Protein AF-A0A554KXM1-F1 (afdb_monomer_lite)

Structure (mmCIF, N/CA/C/O backbone):
data_AF-A0A554KXM1-F1
#
_entry.id   AF-A0A554KXM1-F1
#
loop_
_atom_site.group_PDB
_atom_site.id
_atom_site.type_symbol
_atom_site.label_atom_id
_atom_site.label_alt_id
_atom_site.label_comp_id
_atom_site.label_asym_id
_atom_site.label_entity_id
_atom_site.label_seq_id
_atom_site.pdbx_PDB_ins_code
_atom_site.Cartn_x
_atom_site.Cartn_y
_atom_site.Cartn_z
_atom_site.occupancy
_atom_site.B_iso_or_equiv
_atom_site.auth_seq_id
_atom_site.auth_comp_id
_atom_site.auth_asym_id
_atom_site.auth_atom_id
_atom_site.pdbx_PDB_model_num
ATOM 1 N N . MET A 1 1 ? 7.202 9.968 14.574 1.00 43.53 1 MET A N 1
ATOM 2 C CA . MET A 1 1 ? 6.080 9.005 14.529 1.00 43.53 1 MET A CA 1
ATOM 3 C C . MET A 1 1 ? 4.988 9.648 13.685 1.00 43.53 1 MET A C 1
ATOM 5 O O . MET A 1 1 ? 4.484 10.679 14.093 1.00 43.53 1 MET A O 1
ATOM 9 N N . GLY A 1 2 ? 4.740 9.137 12.474 1.00 46.91 2 GLY A N 1
ATOM 10 C CA . GLY A 1 2 ? 3.792 9.717 11.509 1.00 46.91 2 GLY A CA 1
ATOM 11 C C . GLY A 1 2 ? 4.325 9.640 10.077 1.00 46.91 2 GLY A C 1
ATOM 12 O O . GLY A 1 2 ? 4.800 10.630 9.542 1.00 46.91 2 GLY A O 1
ATOM 13 N N . TYR A 1 3 ? 4.343 8.442 9.477 1.00 65.56 3 TYR A N 1
ATOM 14 C CA . TYR A 1 3 ? 4.776 8.268 8.078 1.00 65.56 3 TYR A CA 1
ATOM 15 C C . TYR A 1 3 ? 3.642 8.509 7.063 1.00 65.56 3 TYR A C 1
ATOM 17 O O . TYR A 1 3 ? 3.922 8.495 5.868 1.00 65.56 3 TYR A O 1
ATOM 25 N N . PHE A 1 4 ? 2.401 8.700 7.535 1.00 80.81 4 PHE A N 1
ATOM 26 C CA . PHE A 1 4 ? 1.171 8.716 6.730 1.00 80.81 4 PHE A CA 1
ATOM 27 C C . PHE A 1 4 ? 0.170 9.757 7.253 1.00 80.81 4 PHE A C 1
ATOM 29 O O . PHE A 1 4 ? -0.920 9.409 7.708 1.00 80.81 4 PHE A O 1
ATOM 36 N N . ASN A 1 5 ? 0.582 11.024 7.329 1.00 80.81 5 ASN A N 1
ATOM 37 C CA . ASN A 1 5 ? -0.200 12.053 8.026 1.00 80.81 5 ASN A CA 1
ATOM 38 C C . ASN A 1 5 ? -1.529 12.330 7.313 1.00 80.81 5 ASN A C 1
ATOM 40 O O . ASN A 1 5 ? -2.561 12.424 7.969 1.00 80.81 5 ASN A O 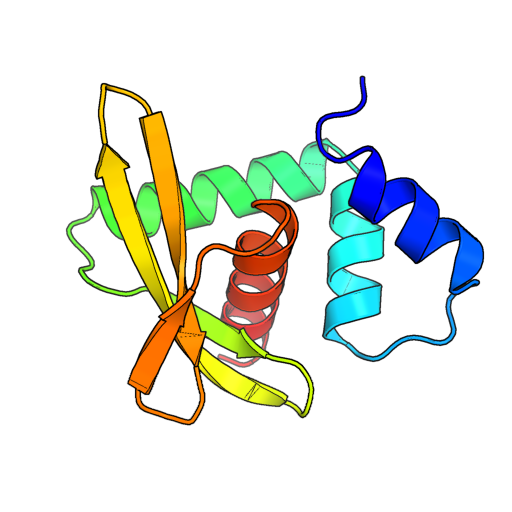1
ATOM 44 N N . LYS A 1 6 ? -1.528 12.352 5.976 1.00 84.06 6 LYS A N 1
ATOM 45 C CA . LYS A 1 6 ? -2.751 12.586 5.200 1.00 84.06 6 LYS A CA 1
ATOM 46 C C . LYS A 1 6 ? -3.743 11.439 5.345 1.00 84.06 6 LYS A C 1
ATOM 48 O O . LYS A 1 6 ? -4.931 11.651 5.578 1.00 84.06 6 LYS A O 1
ATOM 53 N N . THR A 1 7 ? -3.247 10.207 5.254 1.00 86.00 7 THR A N 1
ATOM 54 C CA . THR A 1 7 ? -4.097 9.023 5.387 1.00 86.00 7 THR A CA 1
ATOM 55 C C . THR A 1 7 ? -4.600 8.847 6.818 1.00 86.00 7 THR A C 1
ATOM 57 O O . THR A 1 7 ? -5.706 8.348 7.012 1.00 86.00 7 THR A O 1
ATOM 60 N N . LYS A 1 8 ? -3.837 9.283 7.829 1.00 85.19 8 LYS A N 1
ATOM 61 C CA . LYS A 1 8 ? -4.301 9.298 9.220 1.00 85.19 8 LYS A CA 1
ATOM 62 C C . LYS A 1 8 ? -5.529 10.188 9.393 1.00 85.19 8 LYS A C 1
ATOM 64 O O . LYS A 1 8 ? -6.544 9.697 9.876 1.00 85.19 8 LYS A O 1
ATOM 69 N N . ASP A 1 9 ? -5.464 11.429 8.921 1.00 86.94 9 ASP A N 1
ATOM 70 C CA . ASP A 1 9 ? -6.591 12.363 9.007 1.00 86.94 9 ASP A CA 1
ATOM 71 C C . ASP A 1 9 ? -7.826 11.830 8.270 1.00 86.94 9 ASP A C 1
ATOM 73 O O . ASP A 1 9 ? -8.952 11.950 8.756 1.00 86.94 9 ASP A O 1
ATOM 77 N N . TYR A 1 10 ? -7.620 11.204 7.107 1.00 87.81 10 TYR A N 1
ATOM 78 C CA . TYR A 1 10 ? -8.682 10.531 6.361 1.00 87.81 10 TYR A CA 1
ATOM 79 C C . TYR A 1 10 ? -9.329 9.402 7.177 1.00 87.81 10 TYR A C 1
ATOM 81 O O . TYR A 1 10 ? -10.546 9.391 7.352 1.00 87.81 10 TYR A O 1
ATOM 89 N N . VAL A 1 11 ? -8.529 8.475 7.715 1.00 86.75 11 VAL A N 1
ATOM 90 C CA . VAL A 1 11 ? -9.018 7.332 8.503 1.00 86.75 11 VAL A CA 1
ATOM 91 C C . VAL A 1 11 ? -9.752 7.787 9.764 1.00 86.75 11 VAL A C 1
ATOM 93 O O . VAL A 1 11 ? -10.773 7.197 10.122 1.00 86.75 11 VAL A O 1
ATOM 96 N N . ASP A 1 12 ? -9.236 8.810 10.444 1.00 86.44 12 ASP A N 1
ATOM 97 C CA . ASP A 1 12 ? -9.824 9.317 11.682 1.00 86.44 12 ASP A CA 1
ATOM 98 C C . ASP A 1 12 ? -11.198 9.956 11.410 1.00 86.44 12 ASP A C 1
ATOM 100 O O . ASP A 1 12 ? -12.150 9.689 12.145 1.00 86.44 12 ASP A O 1
ATOM 104 N N . LYS A 1 13 ? -11.356 10.681 10.291 1.00 86.94 13 LYS A N 1
ATOM 105 C CA . LYS A 1 13 ? -12.663 11.191 9.824 1.00 86.94 13 LYS A CA 1
ATOM 106 C C . LYS A 1 13 ? -13.633 10.083 9.426 1.00 86.94 13 LYS A C 1
ATOM 108 O O . LYS A 1 13 ? -14.842 10.236 9.580 1.00 86.94 13 LYS A O 1
ATOM 113 N N . LEU A 1 14 ? -13.115 8.973 8.908 1.00 84.31 14 LEU A N 1
ATOM 114 C CA . LEU A 1 14 ? -13.926 7.862 8.422 1.00 84.31 14 LEU A CA 1
ATOM 115 C C . LEU A 1 14 ? -14.622 7.093 9.558 1.00 84.31 14 LEU A C 1
ATOM 117 O O . LEU A 1 14 ? -15.609 6.394 9.325 1.00 84.31 14 LEU A O 1
ATOM 121 N N . GLY A 1 15 ? -14.122 7.212 10.795 1.00 72.75 15 GLY A N 1
ATOM 122 C CA . GLY A 1 15 ? -14.805 6.718 11.995 1.00 72.75 15 GLY A CA 1
ATOM 123 C C . GLY A 1 15 ? -15.101 5.212 11.985 1.00 72.75 15 GLY A C 1
ATOM 124 O O . GLY A 1 15 ? -16.066 4.772 12.601 1.00 72.75 15 GLY A O 1
ATOM 125 N N . GLY A 1 16 ? -14.315 4.419 11.248 1.00 69.06 16 GLY A N 1
ATOM 126 C CA . GLY A 1 16 ? -14.497 2.966 11.126 1.00 69.06 16 GLY A CA 1
ATOM 127 C C . GLY A 1 16 ? -15.563 2.508 10.121 1.00 69.06 16 GLY A C 1
ATOM 128 O O . GLY A 1 16 ? -15.751 1.305 9.965 1.00 69.06 16 GLY A O 1
ATOM 129 N N . LYS A 1 17 ? -16.226 3.418 9.397 1.00 74.31 17 LYS A N 1
ATOM 130 C CA . LYS A 1 17 ? -17.296 3.103 8.427 1.00 74.31 17 LYS A CA 1
ATOM 131 C C . LYS A 1 17 ? -16.789 2.820 7.002 1.00 74.31 17 LYS A C 1
ATOM 133 O O . LYS A 1 17 ? -17.399 3.245 6.028 1.00 74.31 17 LYS A O 1
ATOM 138 N N . GLY A 1 18 ? -15.653 2.138 6.879 1.00 81.44 18 GLY A N 1
ATOM 139 C CA . GLY A 1 18 ? -14.941 1.972 5.607 1.00 81.44 18 GLY A CA 1
ATOM 140 C C . GLY A 1 18 ? -15.039 0.591 4.996 1.00 81.44 18 GLY A C 1
ATOM 141 O O . GLY A 1 18 ? -15.372 -0.384 5.678 1.00 81.44 18 GLY A O 1
ATOM 142 N N . ASP A 1 19 ? -14.687 0.516 3.715 1.00 90.25 19 ASP A N 1
ATOM 143 C CA . ASP A 1 19 ? -14.508 -0.759 3.031 1.00 90.25 19 ASP A CA 1
ATOM 144 C C . ASP A 1 19 ? -13.294 -1.536 3.593 1.00 90.25 19 ASP A C 1
ATOM 146 O O . ASP A 1 19 ? -12.569 -1.083 4.485 1.00 90.25 19 ASP A O 1
ATOM 150 N N . ALA A 1 20 ? -13.060 -2.750 3.088 1.00 91.62 20 ALA A N 1
ATOM 151 C CA . ALA A 1 20 ? -11.951 -3.584 3.553 1.00 91.62 20 ALA A CA 1
ATOM 152 C C . ALA A 1 20 ? -10.571 -2.918 3.363 1.00 91.62 20 ALA A C 1
ATOM 154 O O . ALA A 1 20 ? -9.653 -3.173 4.150 1.00 91.62 20 ALA A O 1
ATOM 155 N N . LEU A 1 21 ? -10.415 -2.070 2.341 1.00 93.19 21 LEU A N 1
ATOM 156 C CA . LEU A 1 21 ? -9.179 -1.336 2.092 1.00 93.19 21 LEU A CA 1
ATOM 157 C C . LEU A 1 21 ? -9.007 -0.211 3.107 1.00 93.19 21 LEU A C 1
ATOM 159 O O . LEU A 1 21 ? -7.937 -0.120 3.709 1.00 93.19 21 LEU A O 1
ATOM 163 N N . ASP A 1 22 ? -10.051 0.572 3.370 1.00 92.81 22 ASP A N 1
ATOM 164 C CA . ASP A 1 22 ? -10.047 1.615 4.399 1.00 92.81 22 ASP A CA 1
ATOM 165 C C . ASP A 1 22 ? -9.712 1.035 5.783 1.00 92.81 22 ASP A C 1
ATOM 167 O O . ASP A 1 22 ? -8.881 1.581 6.511 1.00 92.81 22 ASP A O 1
ATOM 171 N N . GLN A 1 23 ? -10.295 -0.115 6.134 1.00 91.69 23 GLN A N 1
ATOM 172 C CA . GLN A 1 23 ? -10.009 -0.808 7.396 1.00 91.69 23 GLN A CA 1
ATOM 173 C C . GLN A 1 23 ? -8.559 -1.303 7.471 1.00 91.69 23 GLN A C 1
ATOM 175 O O . GLN A 1 23 ? -7.905 -1.182 8.513 1.00 91.69 23 GLN A O 1
ATOM 180 N N . MET A 1 24 ? -8.028 -1.843 6.370 1.00 93.75 24 MET A N 1
A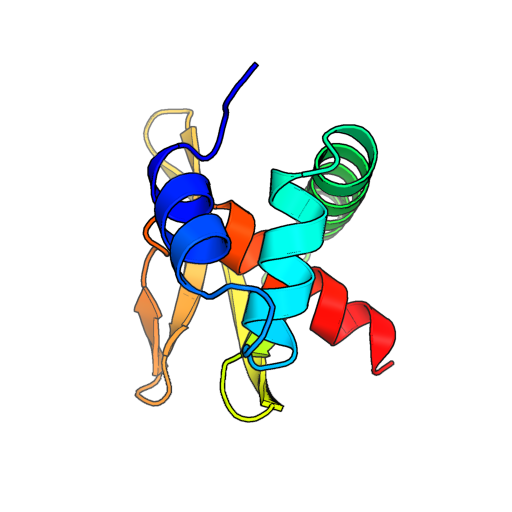TOM 181 C CA . MET A 1 24 ? -6.632 -2.273 6.309 1.00 93.75 24 MET A CA 1
ATOM 182 C C . MET A 1 24 ? -5.687 -1.086 6.471 1.00 93.75 24 MET A C 1
ATOM 184 O O . MET A 1 24 ? -4.758 -1.131 7.276 1.00 93.75 24 MET A O 1
ATOM 188 N N . VAL A 1 25 ? -5.941 -0.006 5.741 1.00 93.38 25 VAL A N 1
ATOM 189 C CA . VAL A 1 25 ? -5.174 1.233 5.839 1.00 93.38 25 VAL A CA 1
ATOM 190 C C . VAL A 1 25 ? -5.220 1.775 7.263 1.00 93.38 25 VAL A C 1
ATOM 192 O O . VAL A 1 25 ? -4.168 2.071 7.830 1.00 93.38 25 VAL A O 1
ATOM 195 N N . ALA A 1 26 ? -6.399 1.814 7.886 1.00 92.38 26 ALA A N 1
ATOM 196 C CA . ALA A 1 26 ? -6.558 2.243 9.269 1.00 92.38 26 ALA A CA 1
ATOM 197 C C . ALA A 1 26 ? -5.685 1.433 10.230 1.00 92.38 26 ALA A C 1
ATOM 199 O O . ALA A 1 26 ? -5.004 2.004 11.084 1.00 92.38 26 ALA A O 1
ATOM 200 N N . ARG A 1 27 ? -5.647 0.109 10.058 1.00 91.62 27 ARG A N 1
ATOM 201 C CA . ARG A 1 27 ? -4.775 -0.772 10.838 1.00 91.62 27 ARG A CA 1
ATOM 202 C C . ARG A 1 27 ? -3.298 -0.433 10.638 1.00 91.62 27 ARG A C 1
ATOM 204 O O . ARG A 1 27 ? -2.575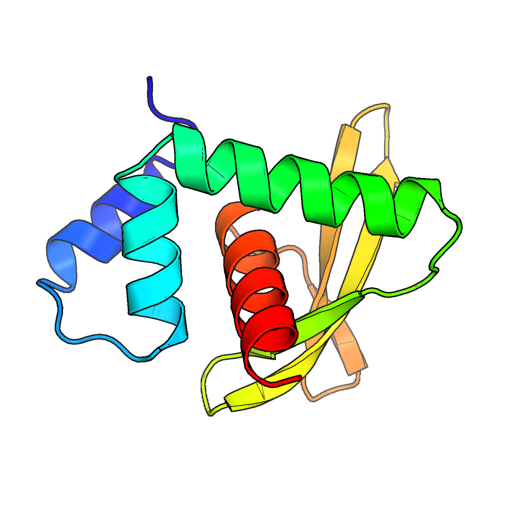 -0.305 11.623 1.00 91.62 27 ARG A O 1
ATOM 211 N N . LEU A 1 28 ? -2.842 -0.279 9.393 1.00 93.12 28 LEU A N 1
ATOM 212 C CA . LEU A 1 28 ? -1.431 0.001 9.100 1.00 93.12 28 LEU A CA 1
ATOM 213 C C . LEU A 1 28 ? -1.000 1.389 9.592 1.00 93.12 28 LEU A C 1
ATOM 215 O O . LEU A 1 28 ? 0.112 1.552 10.086 1.00 93.12 28 LEU A O 1
ATOM 219 N N . VAL A 1 29 ? -1.872 2.391 9.495 1.00 91.75 29 VAL A N 1
ATOM 220 C CA . VAL A 1 29 ? -1.579 3.744 9.983 1.00 91.75 29 VAL A CA 1
ATOM 221 C C . VAL A 1 29 ? -1.522 3.787 11.512 1.00 91.75 29 VAL A C 1
ATOM 223 O O . VAL A 1 29 ? -0.659 4.466 12.071 1.00 91.75 29 VAL A O 1
ATOM 226 N N . LYS A 1 30 ? -2.406 3.050 12.197 1.00 89.75 30 LYS A N 1
ATOM 227 C CA . LYS A 1 30 ? -2.478 3.022 13.667 1.00 89.75 30 LYS A CA 1
ATOM 228 C C . LYS A 1 30 ? -1.419 2.120 14.305 1.00 89.75 30 LYS A C 1
ATOM 230 O O . LYS A 1 30 ? -0.998 2.393 15.425 1.00 89.75 30 LYS A O 1
ATOM 235 N N . ASN A 1 31 ? -0.957 1.082 13.604 1.00 91.12 31 ASN A N 1
ATOM 236 C CA . ASN A 1 31 ? 0.047 0.148 14.108 1.00 91.12 31 ASN A CA 1
ATOM 237 C C . ASN A 1 31 ? 1.316 0.135 13.240 1.00 91.12 31 ASN A C 1
ATOM 239 O O . ASN A 1 31 ? 1.387 -0.485 12.177 1.00 91.12 31 ASN A O 1
ATOM 243 N N . TYR A 1 32 ? 2.374 0.757 13.765 1.00 88.19 32 TYR A N 1
ATOM 244 C CA . TYR A 1 32 ? 3.681 0.818 13.113 1.00 88.19 32 TYR A CA 1
ATOM 245 C C . TYR A 1 32 ? 4.312 -0.561 12.864 1.00 88.19 32 TYR A C 1
ATOM 247 O O . TYR A 1 32 ? 4.956 -0.765 11.832 1.00 88.19 32 TYR A O 1
ATOM 255 N N . GLN A 1 33 ? 4.137 -1.516 13.782 1.00 92.56 33 GLN A N 1
ATOM 256 C CA . GLN A 1 33 ? 4.688 -2.864 13.626 1.00 92.56 33 GLN A CA 1
ATOM 257 C C . GLN A 1 33 ? 4.021 -3.589 12.454 1.00 92.56 33 GLN A C 1
ATOM 259 O O . GLN A 1 33 ? 4.714 -4.190 11.629 1.00 92.56 33 GLN A O 1
ATOM 264 N N . ASP A 1 34 ? 2.699 -3.460 12.324 1.00 93.94 34 ASP A N 1
ATOM 265 C CA . ASP A 1 34 ? 1.954 -4.010 11.191 1.00 93.94 34 ASP A CA 1
ATOM 266 C C . ASP A 1 34 ? 2.392 -3.374 9.869 1.00 93.94 34 ASP A C 1
ATOM 268 O O . ASP A 1 34 ? 2.713 -4.094 8.921 1.00 93.94 34 ASP A O 1
ATOM 272 N N . ALA A 1 35 ? 2.482 -2.041 9.809 1.00 93.81 35 ALA A N 1
ATOM 273 C CA . ALA A 1 35 ? 2.977 -1.348 8.621 1.00 93.81 35 ALA A CA 1
ATOM 274 C C . ALA A 1 35 ? 4.380 -1.822 8.226 1.00 93.81 35 ALA A C 1
ATOM 276 O O . ALA A 1 35 ? 4.635 -2.115 7.057 1.00 93.81 35 ALA A O 1
ATOM 277 N N . ASN A 1 36 ? 5.297 -1.954 9.183 1.00 94.06 36 ASN A N 1
ATOM 278 C CA . ASN A 1 36 ? 6.644 -2.436 8.901 1.00 94.06 36 ASN A CA 1
ATOM 279 C C . ASN A 1 36 ? 6.673 -3.886 8.418 1.00 94.06 36 ASN A C 1
ATOM 281 O O . ASN A 1 36 ? 7.447 -4.198 7.510 1.00 94.06 36 ASN A O 1
ATOM 285 N N . ARG A 1 37 ? 5.844 -4.762 8.994 1.00 95.31 37 ARG A N 1
ATOM 286 C CA . ARG A 1 37 ? 5.715 -6.162 8.570 1.00 95.31 37 ARG A CA 1
ATOM 287 C C . ARG A 1 37 ? 5.245 -6.246 7.120 1.00 95.31 37 ARG A C 1
ATOM 289 O O . ARG A 1 37 ? 5.890 -6.908 6.309 1.00 95.31 37 ARG A O 1
ATOM 296 N N . VAL A 1 38 ? 4.180 -5.519 6.781 1.00 96.00 38 VAL A N 1
ATOM 297 C CA . VAL A 1 38 ? 3.630 -5.484 5.417 1.00 96.00 38 VAL A CA 1
ATOM 298 C C . VAL A 1 38 ? 4.630 -4.878 4.437 1.00 96.00 38 VAL A C 1
ATOM 300 O O . VAL A 1 38 ? 4.848 -5.429 3.360 1.00 96.00 38 VAL A O 1
ATOM 303 N N . ARG A 1 39 ? 5.307 -3.789 4.820 1.00 94.50 39 ARG A N 1
ATOM 304 C CA . ARG A 1 39 ? 6.348 -3.171 3.992 1.00 94.50 39 ARG A CA 1
ATOM 305 C C . ARG A 1 39 ? 7.477 -4.151 3.686 1.00 94.50 39 ARG A C 1
ATOM 307 O O . ARG A 1 39 ? 7.836 -4.294 2.525 1.00 94.50 39 ARG A O 1
ATOM 314 N N . LYS A 1 40 ? 8.028 -4.822 4.706 1.00 94.94 40 LYS A N 1
ATOM 315 C CA . LYS A 1 40 ? 9.106 -5.809 4.525 1.00 94.94 40 LYS A CA 1
ATOM 316 C C . LYS A 1 40 ? 8.670 -6.936 3.594 1.00 94.94 40 LYS A C 1
ATOM 318 O O . LYS A 1 40 ? 9.411 -7.277 2.684 1.00 94.94 40 LYS A O 1
ATOM 323 N N . ALA A 1 41 ? 7.459 -7.454 3.783 1.00 95.75 41 ALA A N 1
ATOM 324 C CA . ALA A 1 41 ? 6.892 -8.488 2.928 1.00 95.75 41 ALA A CA 1
ATOM 325 C C . ALA A 1 41 ? 6.735 -8.045 1.462 1.00 95.75 41 ALA A C 1
ATOM 327 O O . ALA A 1 41 ? 7.006 -8.825 0.548 1.00 95.75 41 ALA A O 1
ATOM 328 N N . LEU A 1 42 ? 6.298 -6.804 1.233 1.00 95.31 42 LEU A N 1
ATOM 329 C CA . LEU A 1 42 ? 6.176 -6.233 -0.106 1.00 95.31 42 LEU A CA 1
ATOM 330 C C . LEU A 1 42 ? 7.557 -6.029 -0.745 1.00 95.31 42 LEU A C 1
ATOM 332 O O . LEU A 1 42 ? 7.788 -6.455 -1.873 1.00 95.31 42 LEU A O 1
ATOM 336 N N . ASP A 1 43 ? 8.494 -5.439 -0.000 1.00 93.62 43 ASP A N 1
ATOM 337 C CA . ASP A 1 43 ? 9.879 -5.238 -0.432 1.00 93.62 43 ASP A CA 1
ATOM 338 C C . ASP A 1 43 ? 10.552 -6.570 -0.793 1.00 93.62 43 ASP A C 1
ATOM 340 O O . ASP A 1 43 ? 11.199 -6.669 -1.835 1.00 93.62 43 ASP A O 1
ATOM 344 N N . GLU A 1 44 ? 10.383 -7.601 0.038 1.00 95.25 44 GLU A N 1
ATOM 345 C CA . GLU A 1 44 ? 10.936 -8.938 -0.182 1.00 95.25 44 GLU A CA 1
ATOM 346 C C . GLU A 1 44 ? 10.403 -9.566 -1.471 1.00 95.25 44 GLU A C 1
ATOM 348 O O . GLU A 1 44 ? 11.173 -10.164 -2.221 1.00 95.25 44 GLU A O 1
ATOM 353 N N . ARG A 1 45 ? 9.110 -9.385 -1.776 1.00 94.62 45 ARG A N 1
ATOM 354 C CA . ARG A 1 45 ? 8.511 -9.892 -3.017 1.00 94.62 45 ARG A CA 1
ATOM 355 C C . ARG A 1 45 ? 9.241 -9.353 -4.247 1.00 94.62 45 ARG A C 1
ATOM 357 O O . ARG A 1 45 ? 9.611 -10.134 -5.118 1.00 94.62 45 ARG A O 1
ATOM 364 N N . PHE A 1 46 ? 9.495 -8.049 -4.284 1.00 95.12 46 PHE A N 1
ATOM 365 C CA . PHE A 1 46 ? 10.229 -7.417 -5.381 1.00 95.12 46 PHE A CA 1
ATOM 366 C C . PHE A 1 46 ? 11.735 -7.706 -5.337 1.00 95.12 46 PHE A C 1
ATOM 368 O O . PHE A 1 46 ? 12.369 -7.814 -6.380 1.00 95.12 46 PHE A O 1
ATOM 375 N N . ASN A 1 47 ? 12.334 -7.853 -4.151 1.00 93.88 47 ASN A N 1
ATOM 376 C CA . ASN A 1 47 ? 13.746 -8.238 -4.026 1.00 93.88 47 ASN A CA 1
ATOM 377 C C . ASN A 1 47 ? 14.006 -9.660 -4.541 1.00 93.88 47 ASN A C 1
ATOM 379 O O . ASN A 1 47 ? 15.099 -9.934 -5.019 1.00 93.88 47 ASN A O 1
ATOM 383 N N . LYS A 1 48 ? 12.998 -10.539 -4.495 1.00 95.00 48 LYS A N 1
ATOM 384 C CA . LYS A 1 48 ? 13.025 -11.871 -5.119 1.00 95.00 48 LYS A CA 1
ATOM 385 C C . LYS A 1 48 ? 12.808 -11.845 -6.641 1.00 95.00 48 LYS A C 1
ATOM 387 O O . LYS A 1 48 ? 12.656 -12.902 -7.239 1.00 95.00 48 LYS A O 1
ATOM 392 N N . GLY A 1 49 ? 12.763 -10.665 -7.264 1.00 93.38 49 GLY A N 1
ATOM 393 C CA . GLY A 1 49 ? 12.649 -10.517 -8.717 1.00 93.38 49 GLY A CA 1
ATOM 394 C C . GLY A 1 49 ? 11.221 -10.548 -9.261 1.00 93.38 49 GLY A C 1
ATOM 395 O O . GLY A 1 49 ? 11.044 -10.634 -10.470 1.00 93.38 49 GLY A O 1
ATOM 396 N N . ALA A 1 50 ? 10.189 -10.470 -8.411 1.00 94.81 50 ALA A N 1
ATOM 397 C CA . ALA A 1 50 ? 8.827 -10.322 -8.916 1.00 94.81 50 ALA A CA 1
ATOM 398 C C . ALA A 1 50 ? 8.679 -8.979 -9.648 1.00 94.81 50 ALA A C 1
ATOM 400 O O . ALA A 1 50 ? 8.992 -7.936 -9.077 1.00 94.81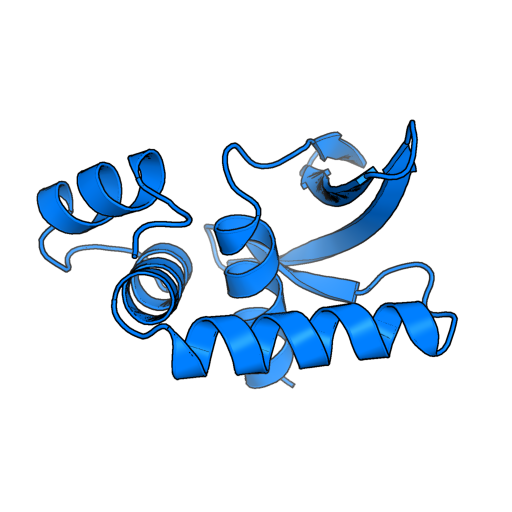 50 ALA A O 1
ATOM 401 N N . GLU A 1 51 ? 8.156 -8.997 -10.872 1.00 93.19 51 GLU A N 1
ATOM 402 C CA . GLU A 1 51 ? 7.839 -7.775 -11.623 1.00 93.19 51 GLU A CA 1
ATOM 403 C C . GLU A 1 51 ? 6.621 -7.055 -11.020 1.00 93.19 51 GLU A C 1
ATOM 405 O O . GLU A 1 51 ? 6.619 -5.836 -10.833 1.00 93.19 51 GLU A O 1
ATOM 410 N N . PHE A 1 52 ? 5.617 -7.841 -10.614 1.00 95.44 52 PHE A N 1
ATOM 411 C CA . PHE A 1 52 ? 4.383 -7.360 -10.003 1.00 95.44 52 PHE A CA 1
ATOM 412 C C . PHE A 1 52 ? 4.050 -8.121 -8.716 1.00 95.44 52 PHE A C 1
ATOM 414 O O . PHE A 1 52 ? 4.268 -9.331 -8.587 1.00 95.44 52 PHE A O 1
ATOM 421 N N . ALA A 1 53 ? 3.448 -7.410 -7.770 1.00 95.44 53 ALA A N 1
ATOM 422 C CA . ALA A 1 53 ? 2.705 -7.990 -6.664 1.00 95.44 53 ALA A CA 1
ATOM 423 C C . ALA A 1 53 ? 1.200 -7.886 -6.947 1.00 95.44 53 ALA A C 1
ATOM 425 O O . ALA A 1 53 ? 0.745 -6.954 -7.603 1.00 95.44 53 ALA A O 1
ATOM 426 N N . VAL A 1 54 ? 0.430 -8.851 -6.448 1.00 95.00 54 VAL A N 1
ATOM 427 C CA . VAL A 1 54 ? -1.034 -8.837 -6.548 1.00 95.00 54 VAL A CA 1
ATOM 428 C C . VAL A 1 54 ? -1.596 -8.180 -5.295 1.00 95.00 54 VAL A C 1
ATOM 430 O O . VAL A 1 54 ? -1.187 -8.525 -4.184 1.00 95.00 54 VAL A O 1
ATOM 433 N N . GLY A 1 55 ? -2.526 -7.253 -5.481 1.00 94.88 55 GLY A N 1
ATOM 434 C CA . GLY A 1 55 ? -3.285 -6.614 -4.417 1.00 94.88 55 GLY A CA 1
ATOM 435 C C . GLY A 1 55 ? -4.782 -6.637 -4.690 1.00 94.88 55 GLY A C 1
ATOM 436 O O . GLY A 1 55 ? -5.231 -7.160 -5.710 1.00 94.88 55 GLY A O 1
ATOM 437 N N . ILE A 1 56 ? -5.543 -6.071 -3.759 1.00 94.19 56 ILE A N 1
ATOM 438 C CA . ILE A 1 56 ? -6.986 -5.871 -3.881 1.00 94.19 56 ILE A CA 1
ATOM 439 C C . ILE A 1 56 ? -7.311 -4.398 -3.668 1.00 94.19 56 ILE A C 1
ATOM 441 O O . ILE A 1 56 ? -6.881 -3.825 -2.667 1.00 94.19 56 ILE A O 1
ATOM 445 N N . ASP A 1 57 ? -8.058 -3.805 -4.595 1.00 90.94 57 ASP A N 1
ATOM 446 C CA . ASP A 1 57 ? -8.467 -2.401 -4.547 1.00 90.94 57 ASP A CA 1
ATOM 447 C C . ASP A 1 57 ? -9.820 -2.174 -3.847 1.00 90.94 57 ASP A C 1
ATOM 449 O O . ASP A 1 57 ? -10.425 -3.078 -3.255 1.00 90.94 57 ASP A O 1
ATOM 453 N N . ARG A 1 58 ? -10.303 -0.929 -3.934 1.00 86.19 58 ARG A N 1
ATOM 454 C CA . ARG A 1 58 ? -11.677 -0.581 -3.567 1.00 86.19 58 ARG A CA 1
ATOM 455 C C . ARG A 1 58 ? -12.655 -1.282 -4.506 1.00 86.19 58 ARG A C 1
ATOM 457 O O . ARG A 1 58 ? -12.553 -1.166 -5.722 1.00 86.19 58 ARG A O 1
ATOM 464 N N . GLY A 1 59 ? -13.627 -1.979 -3.929 1.00 84.50 59 GLY A N 1
ATOM 465 C CA . GLY A 1 59 ? -14.558 -2.829 -4.678 1.00 84.50 59 GLY A CA 1
ATOM 466 C C . GLY A 1 59 ? -14.101 -4.284 -4.803 1.00 84.50 59 GLY A C 1
ATOM 467 O O . GLY A 1 59 ? -14.831 -5.106 -5.348 1.00 84.50 59 GLY A O 1
ATOM 468 N N . GLY A 1 60 ? -12.937 -4.638 -4.247 1.00 87.75 60 GLY A N 1
ATOM 469 C CA . GLY A 1 60 ? -12.526 -6.031 -4.111 1.00 87.75 60 GLY A CA 1
ATOM 470 C C . GLY A 1 60 ? -11.904 -6.643 -5.366 1.00 87.75 60 GLY A C 1
ATOM 471 O O . GLY A 1 60 ? -11.802 -7.872 -5.428 1.00 87.75 60 GLY A O 1
ATOM 472 N N . ARG A 1 61 ? -11.488 -5.826 -6.341 1.00 90.25 61 ARG A N 1
ATOM 473 C CA . ARG A 1 61 ? -10.910 -6.289 -7.606 1.00 90.25 61 ARG A CA 1
ATOM 474 C C . ARG A 1 61 ? -9.423 -6.552 -7.436 1.00 90.25 61 ARG A C 1
ATOM 476 O O . ARG A 1 61 ? -8.748 -5.915 -6.629 1.00 90.25 61 ARG A O 1
ATOM 483 N N . LEU A 1 62 ? -8.912 -7.508 -8.204 1.00 91.94 62 LEU A N 1
ATOM 484 C CA . LEU A 1 62 ? -7.480 -7.771 -8.255 1.00 91.94 62 LEU A CA 1
ATOM 485 C C . LEU A 1 62 ? -6.783 -6.638 -9.003 1.00 91.94 62 LEU A C 1
ATOM 487 O O . LEU A 1 62 ? -7.198 -6.269 -10.097 1.00 91.94 62 LEU A O 1
ATOM 491 N N . VAL A 1 63 ? -5.701 -6.135 -8.421 1.00 94.25 63 VAL A N 1
ATOM 492 C CA . VAL A 1 63 ? -4.846 -5.115 -9.033 1.00 94.25 63 VAL A CA 1
ATOM 493 C C . VAL A 1 63 ? -3.393 -5.549 -9.012 1.00 94.25 63 VAL A C 1
ATOM 495 O O . VAL A 1 63 ? -2.962 -6.314 -8.138 1.00 94.25 63 VAL A O 1
ATOM 498 N N . ARG A 1 64 ? -2.614 -5.041 -9.967 1.00 96.25 64 ARG A N 1
ATOM 499 C CA . ARG A 1 64 ? -1.161 -5.199 -9.972 1.00 96.25 64 ARG A CA 1
ATOM 500 C C . ARG A 1 64 ? -0.501 -4.015 -9.285 1.00 96.25 64 ARG A C 1
ATOM 502 O O . ARG A 1 64 ? -0.901 -2.866 -9.440 1.00 96.25 64 ARG A O 1
ATOM 509 N N . ILE A 1 65 ? 0.545 -4.314 -8.531 1.00 96.94 65 ILE A N 1
ATOM 510 C CA . ILE A 1 65 ? 1.397 -3.344 -7.854 1.00 96.94 65 ILE A CA 1
ATOM 511 C C . ILE A 1 65 ? 2.801 -3.538 -8.409 1.00 96.94 65 ILE A C 1
ATOM 513 O O . ILE A 1 65 ? 3.321 -4.653 -8.370 1.00 96.94 65 ILE A O 1
ATOM 517 N N . LYS A 1 66 ? 3.439 -2.471 -8.884 1.00 96.06 66 LYS A N 1
ATOM 518 C CA . LYS A 1 66 ? 4.841 -2.491 -9.316 1.00 96.06 66 LYS A CA 1
ATOM 519 C C . LYS A 1 66 ? 5.692 -1.577 -8.451 1.00 96.06 66 LYS A C 1
ATOM 521 O O . LYS A 1 66 ? 5.213 -0.569 -7.929 1.00 96.06 66 LYS A O 1
ATOM 526 N N . ARG A 1 67 ? 6.970 -1.920 -8.312 1.00 95.12 67 ARG A N 1
ATOM 527 C CA . ARG A 1 67 ? 7.966 -1.081 -7.643 1.00 95.12 67 ARG A CA 1
ATOM 528 C C . ARG A 1 67 ? 8.825 -0.396 -8.690 1.00 95.12 67 ARG A C 1
ATOM 530 O O . ARG A 1 67 ? 9.440 -1.066 -9.510 1.00 95.12 67 ARG A O 1
ATOM 537 N N . VAL A 1 68 ? 8.908 0.926 -8.619 1.00 93.19 68 VAL A N 1
ATOM 538 C CA . VAL A 1 68 ? 9.804 1.722 -9.464 1.00 93.19 68 VAL A CA 1
ATOM 539 C C . VAL A 1 68 ? 10.881 2.370 -8.606 1.00 93.19 68 VAL A C 1
ATOM 541 O O . VAL A 1 68 ? 10.633 2.754 -7.459 1.00 93.19 68 VAL A O 1
ATOM 544 N N . GLN A 1 69 ? 12.092 2.461 -9.147 1.00 88.94 69 GLN A N 1
ATOM 545 C CA . GLN A 1 69 ? 13.201 3.168 -8.523 1.00 88.94 69 GLN A CA 1
ATOM 546 C C . GLN A 1 69 ? 13.521 4.399 -9.359 1.00 88.94 69 GLN A C 1
ATOM 548 O O . GLN A 1 69 ? 13.982 4.287 -10.488 1.00 88.94 69 GLN A O 1
ATOM 553 N N . GLU A 1 70 ? 13.291 5.573 -8.786 1.00 85.00 70 GLU A N 1
ATOM 554 C CA . GLU A 1 70 ? 13.530 6.849 -9.446 1.00 85.00 70 GLU A CA 1
ATOM 555 C C . GLU A 1 70 ? 14.347 7.742 -8.512 1.00 85.00 70 GLU A C 1
ATOM 557 O O . GLU A 1 70 ? 13.983 7.923 -7.349 1.00 85.00 70 GLU A O 1
ATOM 562 N N . ARG A 1 71 ? 15.479 8.274 -8.994 1.00 79.88 71 ARG A N 1
ATOM 563 C CA . ARG A 1 71 ? 16.375 9.165 -8.225 1.00 79.88 71 ARG A CA 1
ATOM 564 C C . ARG A 1 71 ? 16.663 8.645 -6.803 1.00 79.88 71 ARG A C 1
ATOM 566 O O . ARG A 1 71 ? 16.491 9.357 -5.819 1.00 79.88 71 ARG A O 1
ATOM 573 N N . MET A 1 72 ? 17.050 7.368 -6.703 1.00 80.75 72 MET A N 1
ATOM 574 C CA . MET A 1 72 ? 17.338 6.643 -5.447 1.00 80.75 72 MET A CA 1
ATOM 575 C C . MET A 1 72 ? 16.140 6.421 -4.503 1.00 80.75 72 MET A C 1
ATOM 577 O O . MET A 1 72 ? 16.300 5.811 -3.445 1.00 80.75 72 MET A O 1
ATOM 581 N N . LYS A 1 73 ? 14.927 6.844 -4.872 1.00 82.06 73 LYS A N 1
ATOM 582 C CA . LYS A 1 73 ? 13.703 6.591 -4.103 1.00 82.06 73 LYS A CA 1
ATOM 583 C C . LYS A 1 73 ? 12.922 5.432 -4.711 1.00 82.06 73 LYS A C 1
ATOM 585 O O . LYS A 1 73 ? 12.722 5.360 -5.920 1.00 82.06 73 LYS A O 1
ATOM 590 N N . ARG A 1 74 ? 12.460 4.523 -3.850 1.00 85.38 74 ARG A N 1
ATOM 591 C CA . ARG A 1 74 ? 11.539 3.443 -4.222 1.00 85.38 74 ARG A CA 1
ATOM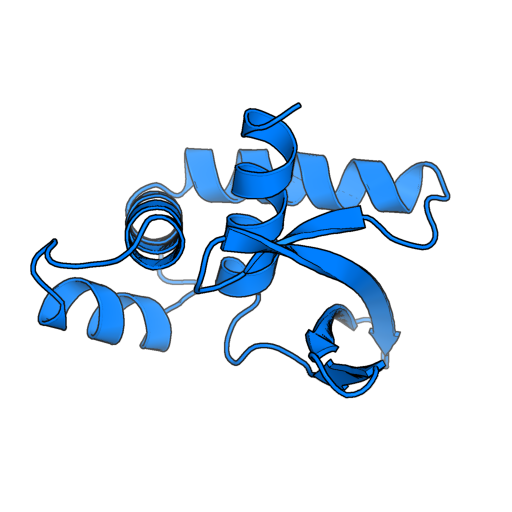 592 C C . ARG A 1 74 ? 10.109 3.933 -4.062 1.00 85.38 74 ARG A C 1
ATOM 594 O O . ARG A 1 74 ? 9.739 4.375 -2.972 1.00 85.38 74 ARG A O 1
ATOM 601 N N . ARG A 1 75 ? 9.323 3.821 -5.126 1.00 90.81 75 ARG A N 1
ATOM 602 C CA . ARG A 1 75 ? 7.893 4.138 -5.147 1.00 90.81 75 ARG A CA 1
ATOM 603 C C . ARG A 1 75 ? 7.102 2.909 -5.567 1.00 90.81 75 ARG A C 1
ATOM 605 O O . ARG A 1 75 ? 7.640 2.002 -6.208 1.00 90.81 75 ARG A O 1
ATOM 612 N N . TYR A 1 76 ? 5.830 2.893 -5.199 1.00 94.25 76 TYR A N 1
ATOM 613 C CA . TYR A 1 76 ? 4.893 1.851 -5.595 1.00 94.25 76 TYR A CA 1
ATOM 614 C C . TYR A 1 76 ? 3.846 2.457 -6.511 1.00 94.25 76 TYR A C 1
ATOM 616 O O . TYR A 1 76 ? 3.264 3.482 -6.171 1.00 94.25 76 TYR A O 1
ATOM 624 N N . LEU A 1 77 ? 3.616 1.811 -7.647 1.00 95.62 77 LEU A N 1
ATOM 625 C CA . LEU A 1 77 ? 2.550 2.168 -8.570 1.00 95.62 77 LEU A CA 1
ATOM 626 C C . LEU A 1 77 ? 1.515 1.049 -8.577 1.00 95.62 77 LEU A C 1
ATOM 628 O O . LEU A 1 77 ? 1.875 -0.127 -8.487 1.00 95.62 77 LEU A O 1
ATOM 632 N N . VAL A 1 78 ? 0.248 1.422 -8.681 1.00 95.50 78 VAL A N 1
ATOM 633 C CA . VAL A 1 78 ? -0.893 0.510 -8.771 1.00 95.50 78 VAL A CA 1
ATOM 634 C C . VAL A 1 78 ? -1.506 0.655 -10.154 1.00 95.50 78 VAL A C 1
ATOM 636 O O . VAL A 1 78 ? -1.591 1.764 -10.681 1.00 95.50 78 VAL A O 1
ATOM 639 N N . GLU A 1 79 ? -1.884 -0.466 -10.749 1.00 94.50 79 GLU A N 1
ATOM 640 C CA . GLU A 1 79 ? -2.595 -0.487 -12.020 1.00 94.50 79 GLU A CA 1
ATOM 641 C C . GLU A 1 79 ? -4.061 -0.078 -11.824 1.00 94.50 79 GLU A C 1
ATOM 643 O O . GLU A 1 79 ? -4.778 -0.666 -11.010 1.00 94.50 79 GLU A O 1
ATOM 648 N N . GLY A 1 80 ? -4.482 0.945 -12.564 1.00 85.69 80 GLY A N 1
ATOM 649 C CA . GLY A 1 80 ? -5.865 1.372 -12.691 1.00 85.69 80 GLY A CA 1
ATOM 650 C C . GLY A 1 80 ? -6.679 0.437 -13.584 1.00 85.69 80 GLY A C 1
ATOM 651 O O . GLY A 1 80 ? -6.158 -0.415 -14.297 1.00 85.69 80 GLY A O 1
ATOM 652 N N . VAL A 1 81 ? -7.997 0.617 -13.567 1.00 81.50 81 VAL A N 1
ATOM 653 C CA . VAL A 1 81 ? -8.945 -0.193 -14.359 1.00 81.50 81 VAL A CA 1
ATOM 654 C C . VAL A 1 81 ? -8.714 -0.040 -15.866 1.00 81.50 81 VAL A C 1
ATOM 656 O O . VAL A 1 81 ? -9.005 -0.945 -16.638 1.00 81.50 81 VAL A O 1
ATOM 659 N N . ASP A 1 82 ? -8.179 1.106 -16.271 1.00 85.38 82 ASP A N 1
ATOM 660 C CA . ASP A 1 82 ? -7.815 1.451 -17.643 1.00 85.38 82 ASP A CA 1
ATOM 661 C C . ASP A 1 82 ? -6.428 0.920 -18.059 1.00 85.38 82 ASP A C 1
ATOM 663 O O . ASP A 1 82 ? -5.966 1.201 -19.162 1.00 85.38 82 ASP A O 1
ATOM 667 N N . GLY A 1 83 ? -5.746 0.167 -17.186 1.00 85.12 83 GLY A N 1
ATOM 668 C CA . GLY A 1 83 ? -4.388 -0.338 -17.412 1.00 85.12 83 GLY A CA 1
ATOM 669 C C . GLY A 1 83 ? -3.291 0.713 -17.211 1.00 85.12 83 GLY A C 1
ATOM 670 O O . GLY A 1 83 ? -2.106 0.419 -17.407 1.00 85.12 83 GLY A O 1
ATOM 671 N N . SER A 1 84 ? -3.649 1.937 -16.815 1.00 91.69 84 SER A N 1
ATOM 672 C CA . SER A 1 84 ? -2.674 2.981 -16.515 1.00 91.69 84 SER A CA 1
ATOM 673 C C . SER A 1 84 ? -2.069 2.787 -15.119 1.00 91.69 84 SER A C 1
ATOM 675 O O . SER A 1 84 ? -2.606 2.087 -14.263 1.00 91.69 84 SER A O 1
ATOM 677 N N . TRP A 1 85 ? -0.884 3.354 -14.883 1.00 93.75 85 TRP A N 1
ATOM 678 C CA . TRP A 1 85 ? -0.166 3.191 -13.618 1.00 93.75 85 TRP A CA 1
ATOM 679 C C . TRP A 1 85 ? -0.198 4.477 -12.809 1.00 93.75 85 TRP A C 1
ATOM 681 O O . TRP A 1 85 ? 0.305 5.504 -13.263 1.00 93.75 85 TRP A O 1
ATOM 691 N N . HIS A 1 86 ? -0.689 4.392 -11.577 1.00 92.88 86 HIS A N 1
ATOM 692 C CA . HIS A 1 86 ? -0.799 5.540 -10.685 1.00 92.88 86 HIS A CA 1
ATOM 693 C C . HIS A 1 86 ? 0.014 5.344 -9.413 1.00 92.88 86 HIS A C 1
ATOM 695 O O . HIS A 1 86 ? 0.024 4.262 -8.822 1.00 92.88 86 HIS A O 1
ATOM 701 N N . GLU A 1 87 ? 0.679 6.407 -8.968 1.00 92.56 87 GLU A N 1
ATOM 702 C CA . GLU A 1 87 ? 1.251 6.459 -7.627 1.00 92.56 87 GLU A CA 1
ATOM 703 C C . GLU A 1 87 ? 0.129 6.789 -6.635 1.00 92.56 87 GLU A C 1
ATOM 705 O O . GLU A 1 87 ? -0.523 7.824 -6.787 1.00 92.56 87 GLU A O 1
ATOM 710 N N . PRO A 1 88 ? -0.130 5.938 -5.626 1.00 91.19 88 PRO A N 1
ATOM 711 C CA . PRO A 1 88 ? -1.061 6.293 -4.566 1.00 91.19 88 PRO A CA 1
ATOM 712 C C . PRO A 1 88 ? -0.550 7.503 -3.788 1.00 91.19 88 PRO A C 1
ATOM 714 O O . PRO A 1 88 ? 0.657 7.657 -3.610 1.00 91.19 88 PRO A O 1
ATOM 717 N N . GLU A 1 89 ? -1.468 8.297 -3.235 1.00 88.94 89 GLU A N 1
ATOM 718 C CA . GLU A 1 89 ? -1.119 9.499 -2.466 1.00 88.94 89 GLU A CA 1
ATOM 719 C C . GLU A 1 89 ? -0.091 9.218 -1.358 1.00 88.94 89 GLU A C 1
ATOM 721 O O . GLU A 1 89 ? 0.837 9.997 -1.139 1.00 88.94 89 GLU A O 1
ATOM 726 N N . GLU A 1 90 ? -0.227 8.072 -0.689 1.00 91.56 90 GLU A N 1
ATOM 727 C CA . GLU A 1 90 ? 0.762 7.564 0.252 1.00 91.56 90 GLU A CA 1
ATOM 728 C C . GLU A 1 90 ? 0.964 6.055 0.054 1.00 91.56 90 GLU A C 1
ATOM 730 O O . GLU A 1 90 ? 0.018 5.291 -0.144 1.00 91.56 90 GLU A O 1
ATOM 735 N N . LYS A 1 91 ? 2.210 5.583 0.188 1.00 92.56 91 LYS A N 1
ATOM 736 C CA . LYS A 1 91 ? 2.571 4.160 0.001 1.00 92.56 91 LYS A CA 1
ATOM 737 C C . LYS A 1 91 ? 1.773 3.173 0.869 1.00 92.56 91 LYS A C 1
ATOM 739 O O . LYS A 1 91 ? 1.735 1.988 0.542 1.00 92.56 91 LYS A O 1
ATOM 744 N N . VAL A 1 92 ? 1.155 3.630 1.965 1.00 93.94 92 VAL A N 1
ATOM 745 C CA . VAL A 1 92 ? 0.312 2.789 2.831 1.00 93.94 92 VAL A CA 1
ATOM 746 C C . VAL A 1 92 ? -0.874 2.193 2.074 1.00 93.94 92 VAL A C 1
ATOM 748 O O . VAL A 1 92 ? -1.277 1.075 2.379 1.00 93.94 92 VAL A O 1
ATOM 751 N N . TRP A 1 93 ? -1.365 2.870 1.034 1.00 94.75 93 TRP A N 1
ATOM 752 C CA . TRP A 1 93 ? -2.429 2.361 0.172 1.00 94.75 93 TRP A CA 1
ATOM 753 C C . TRP A 1 93 ? -1.974 1.141 -0.631 1.00 94.75 93 TRP A C 1
ATOM 755 O O . TRP A 1 93 ? -2.613 0.096 -0.559 1.00 94.75 93 TRP A O 1
ATOM 765 N N . ALA A 1 94 ? -0.817 1.213 -1.300 1.00 95.94 94 ALA A N 1
ATOM 766 C CA . ALA A 1 94 ? -0.242 0.053 -1.990 1.00 95.94 94 ALA A CA 1
ATOM 767 C C . ALA A 1 94 ? 0.054 -1.101 -1.015 1.00 95.94 94 ALA A C 1
ATOM 769 O O . ALA A 1 94 ? -0.206 -2.265 -1.317 1.00 95.94 94 ALA A O 1
ATOM 770 N N . MET A 1 95 ? 0.556 -0.785 0.183 1.00 96.12 95 MET A N 1
ATOM 771 C CA . MET A 1 95 ? 0.791 -1.777 1.237 1.00 96.12 95 MET A CA 1
ATOM 772 C C . MET A 1 95 ? -0.507 -2.469 1.675 1.00 96.12 95 MET A C 1
ATOM 774 O O . MET A 1 95 ? -0.534 -3.690 1.812 1.00 96.12 95 MET A O 1
ATOM 778 N N . ALA A 1 96 ? -1.582 -1.708 1.874 1.00 96.12 96 ALA A N 1
ATOM 779 C CA . ALA A 1 96 ? -2.878 -2.238 2.270 1.00 96.12 96 ALA A CA 1
ATOM 780 C C . ALA A 1 96 ? -3.495 -3.121 1.178 1.00 96.12 96 ALA A C 1
ATOM 782 O O . ALA A 1 96 ? -3.935 -4.231 1.478 1.00 96.12 96 ALA A O 1
ATOM 783 N N . MET A 1 97 ? -3.445 -2.684 -0.085 1.00 96.69 97 MET A N 1
ATOM 784 C CA . MET A 1 97 ? -3.903 -3.484 -1.226 1.00 96.69 97 MET A CA 1
ATOM 785 C C . MET A 1 97 ? -3.147 -4.813 -1.306 1.00 96.69 97 MET A C 1
ATOM 787 O O . MET A 1 97 ? -3.760 -5.868 -1.463 1.00 96.69 97 MET A O 1
ATOM 791 N N . PHE A 1 98 ? -1.821 -4.781 -1.149 1.00 97.06 98 PHE A N 1
ATOM 792 C CA . PHE A 1 98 ? -0.987 -5.981 -1.128 1.00 97.06 98 PHE A CA 1
ATOM 793 C C . PHE A 1 98 ? -1.348 -6.935 0.017 1.00 97.06 98 PHE A C 1
ATOM 795 O O . PHE A 1 98 ? -1.493 -8.137 -0.206 1.00 97.06 98 PHE A O 1
ATOM 802 N N . GLU A 1 99 ? -1.501 -6.424 1.240 1.00 97.00 99 GLU A N 1
ATOM 803 C CA . GLU A 1 99 ? -1.851 -7.251 2.401 1.00 97.00 99 GLU A CA 1
ATOM 804 C C . GLU A 1 99 ? -3.243 -7.878 2.243 1.00 97.00 99 GLU A C 1
ATOM 806 O O . GLU A 1 99 ? -3.425 -9.047 2.582 1.00 97.00 99 GLU A O 1
ATOM 811 N N . LEU A 1 100 ? -4.212 -7.152 1.677 1.00 95.44 100 LEU A N 1
ATOM 812 C CA . LEU A 1 100 ? -5.515 -7.723 1.329 1.00 95.44 100 LEU A CA 1
ATOM 813 C C . LEU A 1 100 ? -5.388 -8.839 0.287 1.00 95.44 100 LEU A C 1
ATOM 815 O O . LEU A 1 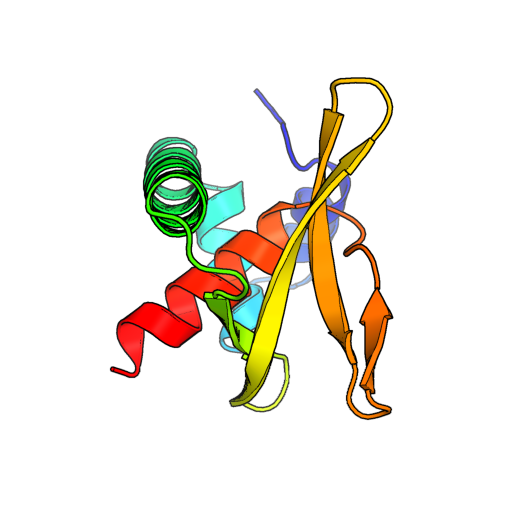100 ? -5.956 -9.915 0.472 1.00 95.44 100 LEU A O 1
ATOM 819 N N . GLY A 1 101 ? -4.601 -8.619 -0.770 1.00 94.25 101 GLY A N 1
ATOM 820 C CA . GLY A 1 101 ? -4.332 -9.633 -1.792 1.00 94.25 101 GLY A CA 1
ATOM 821 C C . GLY A 1 101 ? -3.650 -10.884 -1.236 1.00 94.25 101 GLY A C 1
ATOM 822 O O . GLY A 1 101 ? -3.971 -11.994 -1.651 1.00 94.25 101 GLY A O 1
ATOM 823 N N . ARG A 1 102 ? -2.755 -10.730 -0.253 1.00 93.81 102 ARG A N 1
ATOM 824 C CA . ARG A 1 102 ? -2.121 -11.855 0.452 1.00 93.81 102 ARG A CA 1
ATOM 825 C C . ARG A 1 102 ? -3.091 -12.672 1.296 1.00 93.81 102 ARG A C 1
ATOM 827 O O . ARG A 1 102 ? -2.856 -13.860 1.446 1.00 93.81 102 ARG A O 1
ATOM 834 N N . ARG A 1 103 ? -4.113 -12.045 1.883 1.00 90.38 103 ARG A N 1
ATOM 835 C CA . ARG A 1 103 ? -5.066 -12.709 2.792 1.00 90.38 103 ARG A CA 1
ATOM 836 C C . ARG A 1 103 ? -6.191 -13.451 2.082 1.00 90.38 103 ARG A C 1
ATOM 838 O O . ARG A 1 103 ? -6.825 -14.291 2.703 1.00 90.38 103 ARG A O 1
ATOM 845 N N . LYS A 1 104 ? -6.478 -13.100 0.826 1.00 81.69 104 LYS A N 1
ATOM 846 C CA . LYS A 1 104 ? -7.471 -13.800 -0.003 1.00 81.69 104 LYS A CA 1
ATOM 847 C C . LYS A 1 104 ? -6.905 -15.016 -0.750 1.00 81.69 104 LYS A C 1
ATOM 849 O O . LYS A 1 104 ? -7.674 -15.694 -1.424 1.00 81.69 104 LYS A O 1
ATOM 854 N N . LYS A 1 105 ? -5.594 -15.247 -0.681 1.00 60.03 105 LYS A N 1
ATOM 855 C CA . LYS A 1 105 ? -4.941 -16.465 -1.174 1.00 60.03 105 LYS A CA 1
ATOM 856 C C . LYS A 1 105 ? -4.816 -17.469 -0.043 1.00 60.03 105 LYS A C 1
ATOM 858 O O . LYS A 1 105 ? -4.912 -18.669 -0.357 1.00 60.03 105 LYS A O 1
#

Foldseek 3Di:
DFQDVPLQVVLVVCVPVDDQLSVLLNVCRVDVVSVVVLVVVVVVCVVVPDQWAWFADPVGDIWTKGWDADPNDIFIWIQDPVRDTDGPPHCSSVSSRRVRRVVVD

Sequence (105 aa):
MGYFNKTKDYVDKLGGKGDALDQMVARLVKNYQDANRVRKALDERFNKGAEFAVGIDRGGRLVRIKRVQERMKRRYLVEGVDGSWHEPEEKVWAMAMFELGRRKK

Radius of gyration: 13.13 Å; chains: 1; bounding box: 35×29×32 Å

Secondary structure (DSSP, 8-state):
--S-HHHHHHHHHHTT---HHHHHHHHHHH-HHHHHHHHHHHHHHHHTT-S-EEEE-TTS-EEEEEEEEETTEEEEEEE-TTS-EE--SSHHHHHHHHHHHHH--

pLDDT: mean 89.3, std 9.09, range [43.53, 97.06]